Protein AF-A0A1H4E3E4-F1 (afdb_monomer)

Secondary structure (DSSP, 8-state):
-PPEEESSPPPSEEEETTEEEEEEEEEEEEEEEE-TTSS-EEEEEEEEEEEEEEESSP-HHHHHHHHHHHHS-HHHHHHHHHHHHH-TT-HHHHHHHHHHHHHHHHHHHHHHHHHHHHHH-

Foldseek 3Di:
DFWDKALDFDDQWDDDPQKIKGWDPKDWDWDWDADPPGDDTDIGIIITTDIFIDGDDDDLVVQLVRQLCVVAPPVRVVVLVVLCVVPVVPPVSVVSVVVSVVSSVVSNVSSVVVVVVVVVD

Radius of gyration: 18.08 Å; Cα contacts (8 Å, |Δi|>4): 162; chains: 1; bounding box: 40×48×44 Å

Structure (mmCIF, N/CA/C/O backbone):
data_AF-A0A1H4E3E4-F1
#
_entry.id   AF-A0A1H4E3E4-F1
#
loop_
_atom_site.group_PDB
_atom_site.id
_atom_site.type_symbol
_atom_site.label_atom_id
_atom_site.label_alt_id
_atom_site.label_comp_id
_atom_site.label_asym_id
_atom_site.label_entity_id
_atom_site.label_seq_id
_atom_site.pdbx_PDB_ins_code
_atom_site.Cartn_x
_atom_site.Cartn_y
_atom_site.Cartn_z
_atom_site.occupancy
_atom_site.B_iso_or_equiv
_atom_site.auth_seq_id
_atom_site.auth_comp_id
_atom_site.auth_asym_id
_atom_site.auth_atom_id
_atom_site.pdbx_PDB_model_num
ATOM 1 N N . MET A 1 1 ? -1.271 1.959 -7.337 1.00 84.94 1 MET A N 1
ATOM 2 C CA . MET A 1 1 ? -2.401 2.006 -6.372 1.00 84.94 1 MET A CA 1
ATOM 3 C C . MET A 1 1 ? -2.612 3.446 -5.901 1.00 84.94 1 MET A C 1
ATOM 5 O O . MET A 1 1 ? -1.626 4.162 -5.816 1.00 84.94 1 MET A O 1
ATOM 9 N N . ARG A 1 2 ? -3.843 3.896 -5.607 1.00 89.38 2 ARG A N 1
ATOM 10 C CA . ARG A 1 2 ? -4.118 5.244 -5.053 1.00 89.38 2 ARG A CA 1
ATOM 11 C C . ARG A 1 2 ? -4.386 5.156 -3.544 1.00 89.38 2 ARG A C 1
ATOM 13 O O . ARG A 1 2 ? -5.050 4.212 -3.114 1.00 89.38 2 ARG A O 1
ATOM 20 N N . LYS A 1 3 ? -3.899 6.124 -2.759 1.00 93.62 3 LYS A N 1
ATOM 21 C CA . LYS A 1 3 ? -4.230 6.242 -1.330 1.00 93.62 3 LYS A CA 1
ATOM 22 C C . LYS A 1 3 ? -5.688 6.687 -1.137 1.00 93.62 3 LYS A C 1
ATOM 24 O O . LYS A 1 3 ? -6.220 7.467 -1.927 1.00 93.62 3 LYS A O 1
ATOM 29 N N . SER A 1 4 ? -6.339 6.147 -0.113 1.00 95.00 4 SER A N 1
ATOM 30 C CA . SER A 1 4 ? -7.656 6.585 0.363 1.00 95.00 4 SER A CA 1
ATOM 31 C C . SER A 1 4 ? -7.493 7.687 1.403 1.00 95.00 4 SER A C 1
ATOM 33 O O . SER A 1 4 ? -6.503 7.686 2.128 1.00 95.00 4 SER A O 1
ATOM 35 N N . GLU A 1 5 ? -8.469 8.587 1.477 1.00 94.75 5 GLU A N 1
ATOM 36 C CA . GLU A 1 5 ? -8.481 9.736 2.386 1.00 94.75 5 GLU A CA 1
ATOM 37 C C . GLU A 1 5 ? -9.329 9.439 3.631 1.00 94.75 5 GLU A C 1
ATOM 39 O O . GLU A 1 5 ? -10.370 8.782 3.540 1.00 94.75 5 GLU A O 1
ATOM 44 N N . PHE A 1 6 ? -8.895 9.937 4.786 1.00 94.00 6 PHE A N 1
ATOM 45 C CA . PHE A 1 6 ? -9.541 9.743 6.079 1.00 94.00 6 PHE A CA 1
ATOM 46 C C . PHE A 1 6 ? -9.505 11.035 6.905 1.00 94.00 6 PHE A C 1
ATOM 48 O O . PHE A 1 6 ? -8.487 11.724 6.952 1.00 94.00 6 PHE A O 1
ATOM 55 N N . ASP A 1 7 ? -10.594 11.338 7.614 1.00 92.25 7 ASP A N 1
ATOM 56 C CA . ASP A 1 7 ? -10.657 12.495 8.524 1.00 92.25 7 ASP A CA 1
ATOM 57 C C . ASP A 1 7 ? -9.880 12.267 9.833 1.00 92.25 7 ASP A C 1
ATOM 59 O O . ASP A 1 7 ? -9.441 13.210 10.487 1.00 92.25 7 ASP A O 1
ATOM 63 N N . LEU A 1 8 ? -9.710 11.003 10.223 1.00 92.50 8 LEU A N 1
ATOM 64 C CA . LEU A 1 8 ? -8.961 10.575 11.402 1.00 92.50 8 LEU A CA 1
ATOM 65 C C . LEU A 1 8 ? -7.876 9.592 10.982 1.00 92.50 8 LEU A C 1
ATOM 67 O O . LEU A 1 8 ? -8.043 8.871 9.998 1.00 92.50 8 LEU A O 1
ATOM 71 N N . GLN A 1 9 ? -6.795 9.528 11.760 1.00 94.69 9 GLN A N 1
ATOM 72 C CA . GLN A 1 9 ? -5.711 8.588 11.504 1.00 94.69 9 GLN A CA 1
ATOM 73 C C . GLN A 1 9 ? -6.256 7.147 11.487 1.00 94.69 9 GLN A C 1
ATOM 75 O O . GLN A 1 9 ? -6.783 6.687 12.507 1.00 94.69 9 GLN A O 1
ATOM 80 N N . PRO A 1 10 ? -6.153 6.420 10.358 1.00 95.06 10 PRO A N 1
ATOM 81 C CA . PRO A 1 10 ? -6.628 5.048 10.288 1.00 95.06 10 PRO A CA 1
ATOM 82 C C . PRO A 1 10 ? -5.704 4.115 11.084 1.00 95.06 10 PRO A C 1
ATOM 84 O O . PRO A 1 10 ? -4.480 4.226 11.020 1.00 95.06 10 PRO A O 1
ATOM 87 N N . SER A 1 11 ? -6.288 3.159 11.810 1.00 94.88 11 SER A N 1
ATOM 88 C CA . SER A 1 11 ? -5.543 2.064 12.443 1.00 94.88 11 SER A CA 1
ATOM 89 C C . SER A 1 11 ? -4.966 1.111 11.391 1.00 94.88 11 SER A C 1
ATOM 91 O O . SER A 1 11 ? -5.548 0.954 10.318 1.00 94.88 11 SER A O 1
ATOM 93 N N . LEU A 1 12 ? -3.863 0.417 11.708 1.00 94.25 12 LEU A N 1
ATOM 94 C CA . LEU A 1 12 ? -3.269 -0.599 10.822 1.00 94.25 12 LEU A CA 1
ATOM 95 C C . LEU A 1 12 ? -4.300 -1.658 10.398 1.00 94.25 12 LEU A C 1
ATOM 97 O O . LEU A 1 12 ? -4.350 -2.051 9.236 1.00 94.25 12 LEU A O 1
ATOM 101 N N . ILE A 1 13 ? -5.145 -2.081 11.342 1.00 93.69 13 ILE A N 1
ATOM 102 C CA . ILE A 1 13 ? -6.192 -3.085 11.154 1.00 93.69 13 ILE A CA 1
ATOM 103 C C . ILE A 1 13 ? -7.536 -2.479 11.559 1.00 93.69 13 ILE A C 1
ATOM 105 O O . ILE A 1 13 ? -7.652 -1.853 12.615 1.00 93.69 13 ILE A O 1
ATOM 109 N N . ALA A 1 14 ? -8.556 -2.663 10.725 1.00 92.56 14 ALA A N 1
ATOM 110 C CA . ALA A 1 14 ? -9.941 -2.346 11.050 1.00 92.56 14 ALA A CA 1
ATOM 111 C C . ALA A 1 14 ? -10.866 -3.485 10.603 1.00 92.56 14 ALA A C 1
ATOM 113 O O . ALA A 1 14 ? -10.780 -3.957 9.470 1.00 92.56 14 ALA A O 1
ATOM 114 N N . HIS A 1 15 ? -11.773 -3.908 11.481 1.00 89.94 15 HIS A N 1
ATOM 115 C CA . HIS A 1 15 ? -12.763 -4.938 11.172 1.00 89.94 15 HIS A CA 1
ATOM 116 C C . HIS A 1 15 ? -14.001 -4.312 10.518 1.00 89.94 15 HIS A C 1
ATOM 118 O O . HIS A 1 15 ? -14.655 -3.447 11.099 1.00 89.94 15 HIS A O 1
ATOM 124 N N . GLU A 1 16 ? -14.333 -4.763 9.311 1.00 88.81 16 GLU A N 1
ATOM 125 C CA . GLU A 1 16 ? -15.487 -4.336 8.516 1.00 88.81 16 GLU A CA 1
ATOM 126 C C . GLU A 1 16 ? -16.417 -5.540 8.293 1.00 88.81 16 GLU A C 1
ATOM 128 O O . GLU A 1 16 ? -16.459 -6.149 7.223 1.00 88.81 16 GLU A O 1
ATOM 133 N N . GLY A 1 17 ? -17.150 -5.934 9.340 1.00 86.25 17 GLY A N 1
ATOM 134 C CA . GLY A 1 17 ? -18.019 -7.113 9.293 1.00 86.25 17 GLY A CA 1
ATOM 135 C C . GLY A 1 17 ? -17.215 -8.404 9.111 1.00 86.25 17 GLY A C 1
ATOM 136 O O . GLY A 1 17 ? -16.497 -8.813 10.019 1.00 86.25 17 GLY A O 1
ATOM 137 N N . THR A 1 18 ? -17.344 -9.056 7.951 1.00 86.00 18 THR A N 1
ATOM 138 C CA . THR A 1 18 ? -16.598 -10.286 7.609 1.00 86.00 18 THR A CA 1
ATOM 139 C C . THR A 1 18 ? -15.211 -10.019 7.026 1.00 86.00 18 THR A C 1
ATOM 141 O O . THR A 1 18 ? -14.414 -10.950 6.884 1.00 86.00 18 THR A O 1
ATOM 144 N N . GLN A 1 19 ? -14.925 -8.765 6.675 1.00 91.19 19 GLN A N 1
ATOM 145 C CA . GLN A 1 19 ? -13.668 -8.350 6.073 1.00 91.19 19 GLN A CA 1
ATOM 146 C C . GLN A 1 19 ? -12.774 -7.658 7.087 1.00 91.19 19 GLN A C 1
ATOM 148 O O . GLN A 1 19 ? -13.230 -6.980 8.007 1.00 91.19 19 GLN A O 1
ATOM 153 N N . VAL A 1 20 ? -11.473 -7.802 6.881 1.00 92.38 20 VAL A N 1
ATOM 154 C CA . VAL A 1 20 ? -10.464 -7.008 7.564 1.00 92.38 20 VAL A CA 1
ATOM 155 C C . VAL A 1 20 ? -9.863 -6.034 6.566 1.00 92.38 20 VAL A C 1
ATOM 157 O O . VAL A 1 20 ? -9.381 -6.425 5.498 1.00 92.38 20 VAL A O 1
ATOM 160 N N . ARG A 1 21 ? -9.908 -4.752 6.920 1.00 94.88 21 ARG A N 1
ATOM 161 C CA . ARG A 1 21 ? -9.260 -3.665 6.200 1.00 94.88 21 ARG A CA 1
ATOM 162 C C . ARG A 1 21 ? -7.879 -3.427 6.797 1.00 94.88 21 ARG A C 1
ATOM 164 O O . ARG A 1 21 ? -7.760 -3.186 7.996 1.00 94.88 21 ARG A O 1
ATOM 171 N N . ILE A 1 22 ? -6.863 -3.459 5.944 1.00 95.81 22 ILE A N 1
ATOM 172 C CA . ILE A 1 22 ? -5.477 -3.155 6.297 1.00 95.81 22 ILE A CA 1
ATOM 173 C C . ILE A 1 22 ? -5.135 -1.791 5.709 1.00 95.81 22 ILE A C 1
ATOM 175 O O . ILE A 1 22 ? -5.251 -1.605 4.493 1.00 95.81 22 ILE A O 1
ATOM 179 N N . ASN A 1 23 ? -4.718 -0.860 6.567 1.00 96.56 23 ASN A N 1
ATOM 180 C CA . ASN A 1 23 ? -4.265 0.473 6.176 1.00 96.56 23 ASN A CA 1
ATOM 181 C C . ASN A 1 23 ? -2.754 0.575 6.393 1.00 96.56 23 ASN A C 1
ATOM 183 O O . ASN A 1 23 ? -2.274 0.297 7.487 1.00 96.56 23 ASN A O 1
ATOM 187 N N . PHE A 1 24 ? -2.003 0.982 5.375 1.00 96.38 24 PHE A N 1
ATOM 188 C CA . PHE A 1 24 ? -0.544 1.095 5.454 1.00 96.38 24 PHE A CA 1
ATOM 189 C C . PHE A 1 24 ? -0.038 2.321 4.694 1.00 96.38 24 PHE A C 1
ATOM 191 O O . PHE A 1 24 ? -0.767 2.895 3.883 1.00 96.38 24 PHE A O 1
ATOM 198 N N . ASP A 1 25 ? 1.216 2.709 4.951 1.00 95.19 25 ASP A N 1
ATOM 199 C CA . ASP A 1 25 ? 1.828 3.918 4.369 1.00 95.19 25 ASP A CA 1
ATOM 200 C C . ASP A 1 25 ? 1.006 5.183 4.698 1.00 95.19 25 ASP A C 1
ATOM 202 O O . ASP A 1 25 ? 0.695 5.995 3.823 1.00 95.19 25 ASP A O 1
ATOM 206 N N . VAL A 1 26 ? 0.581 5.274 5.965 1.00 95.69 26 VAL A N 1
ATOM 207 C CA . VAL A 1 26 ? -0.310 6.314 6.492 1.00 95.69 26 VAL A CA 1
ATOM 208 C C . VAL A 1 26 ? 0.449 7.635 6.625 1.00 95.69 26 VAL A C 1
ATOM 210 O O . VAL A 1 26 ? 1.455 7.702 7.328 1.00 95.69 26 VAL A O 1
ATOM 213 N N . GLU A 1 27 ? -0.058 8.690 5.996 1.00 95.56 27 GLU A N 1
ATOM 214 C CA . GLU A 1 27 ? 0.552 10.023 5.970 1.00 95.56 27 GLU A CA 1
ATOM 215 C C . GLU A 1 27 ? -0.486 11.103 6.300 1.00 95.56 27 GLU A C 1
ATOM 217 O O . GLU A 1 27 ? -1.636 11.009 5.879 1.00 95.56 27 GLU A O 1
ATOM 222 N N . GLU A 1 28 ? -0.092 12.138 7.049 1.00 95.38 28 GLU A N 1
ATOM 223 C CA . GLU A 1 28 ? -0.904 13.348 7.246 1.00 95.38 28 GLU A CA 1
ATOM 224 C C . GLU A 1 28 ? -0.635 14.316 6.088 1.00 95.38 28 GLU A C 1
ATOM 226 O O . GLU A 1 28 ? 0.517 14.664 5.820 1.00 95.38 28 GLU A O 1
ATOM 231 N N . VAL A 1 29 ? -1.690 14.781 5.420 1.00 94.56 29 VAL A N 1
ATOM 232 C CA . VAL A 1 29 ? -1.599 15.753 4.325 1.00 94.56 29 VAL A CA 1
ATOM 233 C C . VAL A 1 29 ? -2.564 16.916 4.550 1.00 94.56 29 VAL A C 1
ATOM 235 O O . VAL A 1 29 ? -3.668 16.754 5.070 1.00 94.56 29 VAL A O 1
ATOM 238 N N .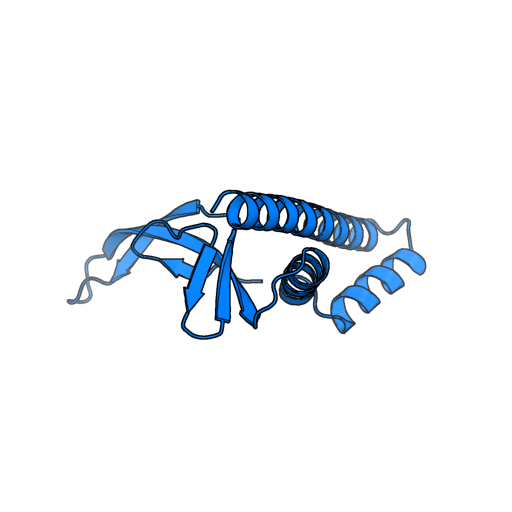 GLU A 1 30 ? -2.156 18.119 4.151 1.00 93.38 30 GLU A N 1
ATOM 239 C CA . GLU A 1 30 ? -3.024 19.298 4.141 1.00 93.38 30 GLU A CA 1
ATOM 240 C C . GLU A 1 30 ? -3.641 19.452 2.748 1.00 93.38 30 GLU A C 1
ATOM 242 O O . GLU A 1 30 ? -2.919 19.554 1.755 1.00 93.38 30 GLU A O 1
ATOM 247 N N . LYS A 1 31 ? -4.975 19.467 2.665 1.00 88.38 31 LYS A N 1
ATOM 248 C CA . LYS A 1 31 ? -5.707 19.687 1.413 1.00 88.38 31 LYS A CA 1
ATOM 249 C C . LYS A 1 31 ? -6.597 20.910 1.480 1.00 88.38 31 LYS A C 1
ATOM 251 O O . LYS A 1 31 ? -7.192 21.222 2.511 1.00 88.38 31 LYS A O 1
ATOM 256 N N . GLU A 1 32 ? -6.705 21.572 0.338 1.00 89.06 32 GLU A N 1
ATOM 257 C CA . GLU A 1 32 ? -7.614 22.686 0.123 1.00 89.06 32 GLU A CA 1
ATOM 258 C C . GLU A 1 32 ? -8.930 22.175 -0.455 1.00 89.06 32 GLU A C 1
ATOM 260 O O . GLU A 1 32 ? -8.958 21.512 -1.491 1.00 89.06 32 GLU A O 1
ATOM 265 N N . TYR A 1 33 ? -10.026 22.499 0.222 1.00 80.62 33 TYR A N 1
ATOM 266 C CA . TYR A 1 33 ? -11.377 22.196 -0.228 1.00 80.62 33 TYR A CA 1
ATOM 267 C C . TYR A 1 33 ? -12.109 23.492 -0.562 1.00 80.62 33 TYR A C 1
ATOM 269 O O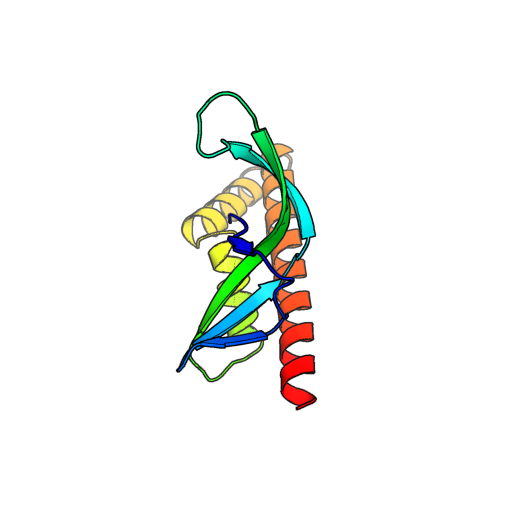 . TYR A 1 33 ? -11.915 24.492 0.135 1.00 80.62 33 TYR A O 1
ATOM 277 N N . PRO A 1 34 ? -12.987 23.498 -1.577 1.00 78.44 34 PRO A N 1
ATOM 278 C CA . PRO A 1 34 ? -13.847 24.643 -1.822 1.00 78.44 34 PRO A CA 1
ATOM 279 C C . PRO A 1 34 ? -14.787 24.838 -0.626 1.00 78.44 34 PRO A C 1
ATOM 281 O O . PRO A 1 34 ? -15.484 23.908 -0.208 1.00 78.44 34 PRO A O 1
ATOM 284 N N . SER A 1 35 ? -14.809 26.045 -0.065 1.00 76.69 35 SER A N 1
ATOM 285 C CA . SER A 1 35 ? -15.815 26.436 0.921 1.00 76.69 35 SER A CA 1
ATOM 286 C C . SER A 1 35 ? -17.205 26.388 0.277 1.00 76.69 35 SER A C 1
ATOM 288 O O . SER A 1 35 ? -17.362 26.695 -0.911 1.00 76.69 35 SER A O 1
ATOM 290 N N . MET A 1 36 ? -18.233 26.007 1.047 1.00 63.19 36 MET A N 1
ATOM 291 C CA . MET A 1 36 ? -19.627 26.098 0.598 1.00 63.19 36 MET A CA 1
ATOM 292 C C . MET A 1 36 ? -19.979 27.578 0.375 1.00 63.19 36 MET A C 1
ATOM 294 O O . MET A 1 36 ? -20.377 28.269 1.306 1.00 63.19 36 MET A O 1
ATOM 298 N N . GLY A 1 37 ? -19.786 28.075 -0.846 1.00 66.56 37 GLY A N 1
ATOM 299 C CA . GLY A 1 37 ? -19.935 29.500 -1.167 1.00 66.56 37 GLY A CA 1
ATOM 300 C C . GLY A 1 37 ? -19.070 29.994 -2.328 1.00 66.56 37 GLY A C 1
ATOM 301 O O . GLY A 1 37 ? -19.356 31.052 -2.869 1.00 66.56 37 GLY A O 1
ATOM 302 N N . GLY A 1 38 ? -18.080 29.211 -2.771 1.00 60.62 38 GLY A N 1
ATOM 303 C CA . GLY A 1 38 ? -17.502 29.336 -4.116 1.00 60.62 38 GLY A CA 1
ATOM 304 C C . GLY A 1 38 ? -16.335 30.308 -4.314 1.00 60.62 38 GLY A C 1
ATOM 305 O O . GLY A 1 38 ? -15.803 30.330 -5.419 1.00 60.62 38 GLY A O 1
ATOM 306 N N . GLU A 1 39 ? -15.888 31.046 -3.293 1.00 67.56 39 GLU A N 1
ATOM 307 C CA . GLU A 1 39 ? -14.753 31.982 -3.451 1.00 67.56 39 GLU A CA 1
ATOM 308 C C . GLU A 1 39 ? -13.564 31.729 -2.507 1.00 67.56 39 GLU A C 1
ATOM 310 O O . GLU A 1 39 ? -12.445 32.117 -2.827 1.00 67.56 39 GLU A O 1
ATOM 315 N N . GLU A 1 40 ? -13.750 31.011 -1.395 1.00 73.19 40 GLU A N 1
ATOM 316 C CA . GLU A 1 40 ? -12.678 30.730 -0.428 1.00 73.19 40 GLU A CA 1
ATOM 317 C C . GLU A 1 40 ? -12.340 29.234 -0.376 1.00 73.19 40 GLU A C 1
ATOM 319 O O . GLU A 1 40 ? -13.237 28.385 -0.413 1.00 73.19 40 GLU A O 1
ATOM 324 N N . THR A 1 41 ? -11.053 28.890 -0.262 1.00 80.88 41 THR A N 1
ATOM 325 C CA . THR A 1 41 ? -10.617 27.522 0.045 1.00 80.88 41 THR A CA 1
ATOM 326 C C . THR A 1 41 ? -10.390 27.363 1.543 1.00 80.88 41 THR A C 1
ATOM 328 O O . THR A 1 41 ? -9.806 28.218 2.207 1.00 80.88 41 THR A O 1
ATOM 331 N N . ILE A 1 42 ? -10.860 26.248 2.099 1.00 82.88 42 ILE A N 1
ATOM 332 C CA . ILE A 1 42 ? -10.557 25.851 3.473 1.00 82.88 42 ILE A CA 1
ATOM 333 C C . ILE A 1 42 ? -9.473 24.781 3.456 1.00 82.88 42 ILE A C 1
ATOM 335 O O . ILE A 1 42 ? -9.600 23.753 2.789 1.00 82.88 42 ILE A O 1
ATOM 339 N N . LYS A 1 43 ? -8.405 25.017 4.217 1.00 87.50 43 LYS A N 1
ATOM 340 C CA . LYS A 1 43 ? -7.350 24.031 4.449 1.00 87.50 43 LYS A CA 1
ATOM 341 C C . LYS A 1 43 ? -7.790 23.068 5.537 1.00 87.50 43 LYS A C 1
ATOM 343 O O . LYS A 1 43 ? -8.190 23.494 6.622 1.00 87.50 43 LYS A O 1
ATOM 348 N N . ARG A 1 44 ? -7.735 21.772 5.250 1.00 88.00 44 ARG A N 1
ATOM 349 C CA . ARG A 1 44 ? -8.023 20.709 6.214 1.00 88.00 44 ARG A CA 1
ATOM 350 C C . ARG A 1 44 ? -6.891 19.699 6.215 1.00 88.00 44 ARG A C 1
ATOM 352 O O . ARG A 1 44 ? -6.439 19.266 5.157 1.00 88.00 44 ARG A O 1
ATOM 359 N N . LYS A 1 45 ? -6.473 19.315 7.418 1.00 92.38 45 LYS A N 1
ATOM 360 C CA . LYS A 1 45 ? -5.600 18.164 7.625 1.00 92.38 45 LYS A CA 1
ATOM 361 C C . LYS A 1 45 ? -6.428 16.896 7.481 1.00 92.38 45 LYS A C 1
ATOM 363 O O . LYS A 1 45 ? -7.444 16.759 8.158 1.00 92.38 45 LYS A O 1
ATOM 368 N N . ILE A 1 46 ? -5.994 16.013 6.598 1.00 94.25 46 ILE A N 1
ATOM 369 C CA . ILE A 1 46 ? -6.559 14.682 6.401 1.00 94.25 46 ILE A CA 1
ATOM 370 C C . ILE A 1 46 ? -5.430 13.652 6.450 1.00 94.25 46 ILE A C 1
ATOM 372 O O . ILE A 1 46 ? -4.249 13.996 6.397 1.00 94.25 46 ILE A O 1
ATOM 376 N N . TRP A 1 47 ? -5.797 12.384 6.516 1.00 96.00 47 TRP A N 1
ATOM 377 C CA . TRP A 1 47 ? -4.872 11.264 6.461 1.00 96.00 47 TRP A CA 1
ATOM 378 C C . TRP A 1 47 ? -5.038 10.512 5.148 1.00 96.00 47 TRP A C 1
ATOM 380 O O . TRP A 1 47 ? -6.158 10.243 4.724 1.00 96.00 47 TRP A O 1
ATOM 390 N N . GLU A 1 48 ? -3.933 10.139 4.517 1.00 96.56 48 GLU A N 1
ATOM 391 C CA . GLU A 1 48 ? -3.913 9.296 3.327 1.00 96.56 48 GLU A CA 1
ATOM 392 C C . GLU A 1 48 ? -3.247 7.957 3.633 1.00 96.56 48 GLU A C 1
ATOM 394 O O . GLU A 1 48 ? -2.189 7.913 4.253 1.00 96.56 48 GLU A O 1
ATOM 399 N N . ALA A 1 49 ? -3.846 6.850 3.192 1.00 96.88 49 ALA A N 1
ATOM 400 C CA . ALA A 1 49 ? -3.270 5.515 3.366 1.00 96.88 49 ALA A CA 1
ATOM 401 C C . ALA A 1 49 ? -3.608 4.588 2.197 1.00 96.88 49 ALA A C 1
ATOM 403 O O . ALA A 1 49 ? -4.672 4.704 1.581 1.00 96.88 49 ALA A O 1
ATOM 404 N N . TYR A 1 50 ? -2.743 3.619 1.907 1.00 96.75 50 TYR A N 1
ATOM 405 C CA . TYR A 1 50 ? -3.123 2.49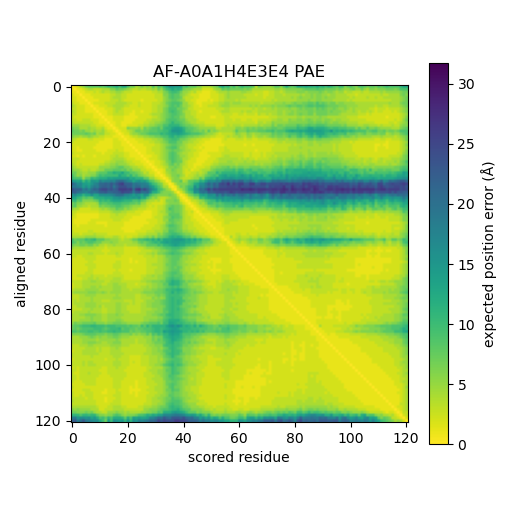8 1.051 1.00 96.75 50 TYR A CA 1
ATOM 406 C C . TYR A 1 50 ? -4.034 1.538 1.807 1.00 96.75 50 TYR A C 1
ATOM 408 O O . TYR A 1 50 ? -3.835 1.287 2.993 1.00 96.75 50 TYR A O 1
ATOM 416 N N . VAL A 1 51 ? -5.028 0.993 1.101 1.00 96.12 51 VAL A N 1
ATOM 417 C CA . VAL A 1 51 ? -6.089 0.177 1.694 1.00 96.12 51 VAL A CA 1
ATOM 418 C C . VAL A 1 51 ? -6.267 -1.121 0.924 1.00 96.12 51 VAL A C 1
ATOM 420 O O . VAL A 1 51 ? -6.620 -1.096 -0.255 1.00 96.12 51 VAL A O 1
ATOM 423 N N . VAL A 1 52 ? -6.117 -2.254 1.605 1.00 95.81 52 VAL A N 1
ATOM 424 C CA . VAL A 1 52 ? -6.526 -3.566 1.081 1.00 95.81 52 VAL A CA 1
ATOM 425 C C . VAL A 1 52 ? -7.567 -4.198 1.998 1.00 95.81 52 VAL A C 1
ATOM 427 O O . VAL A 1 52 ? -7.539 -4.004 3.212 1.00 95.81 52 VAL A O 1
ATOM 430 N N . ARG A 1 53 ? -8.514 -4.933 1.410 1.00 94.75 53 ARG A N 1
ATOM 431 C CA . ARG A 1 53 ? -9.580 -5.638 2.133 1.00 94.75 53 ARG A CA 1
ATOM 432 C C . ARG A 1 53 ? -9.480 -7.125 1.861 1.00 94.75 53 ARG A C 1
ATOM 434 O O . ARG A 1 53 ? -9.318 -7.531 0.713 1.00 94.75 53 ARG A O 1
ATOM 441 N N . LEU A 1 54 ? -9.562 -7.915 2.921 1.00 94.06 54 LEU A N 1
ATOM 442 C CA . LEU A 1 54 ? -9.383 -9.360 2.882 1.00 94.06 54 LEU A CA 1
ATOM 443 C C . LEU A 1 54 ? -10.449 -10.042 3.732 1.00 94.06 54 LEU A C 1
ATOM 445 O O . LEU A 1 54 ? -10.700 -9.627 4.862 1.00 94.06 54 LEU A O 1
ATOM 449 N N . ASP A 1 55 ? -11.025 -11.126 3.221 1.00 89.81 55 ASP A N 1
ATOM 450 C CA . ASP A 1 55 ? -11.862 -12.015 4.027 1.00 89.81 55 ASP A CA 1
ATOM 451 C C . ASP A 1 55 ? -10.997 -12.890 4.940 1.00 89.81 55 ASP A C 1
ATOM 453 O O . ASP A 1 55 ? -9.948 -13.409 4.529 1.00 89.81 55 ASP A O 1
ATOM 457 N N . ALA A 1 56 ? -11.469 -13.117 6.166 1.00 79.38 56 ALA A N 1
ATOM 458 C CA . ALA A 1 56 ? -10.844 -14.062 7.084 1.00 79.38 56 ALA A CA 1
ATOM 459 C C . ALA A 1 56 ? -10.819 -15.498 6.496 1.00 79.38 56 ALA A C 1
ATOM 461 O O . ALA A 1 56 ? -11.699 -15.865 5.716 1.00 79.38 56 ALA A O 1
ATOM 462 N N . PRO A 1 57 ? -9.824 -16.338 6.843 1.00 85.62 57 PRO A N 1
ATOM 463 C CA . PRO A 1 57 ? -8.710 -16.066 7.750 1.00 85.62 57 PRO A CA 1
ATOM 464 C C . PRO A 1 57 ? -7.598 -15.238 7.094 1.00 85.62 57 PRO A C 1
ATOM 466 O O . PRO A 1 57 ? -7.207 -15.478 5.944 1.00 85.62 57 PRO A O 1
ATOM 469 N N . LEU A 1 58 ? -7.048 -14.297 7.864 1.00 89.06 58 LEU A N 1
ATOM 470 C CA . LEU A 1 58 ? -5.834 -13.586 7.488 1.00 89.06 58 LEU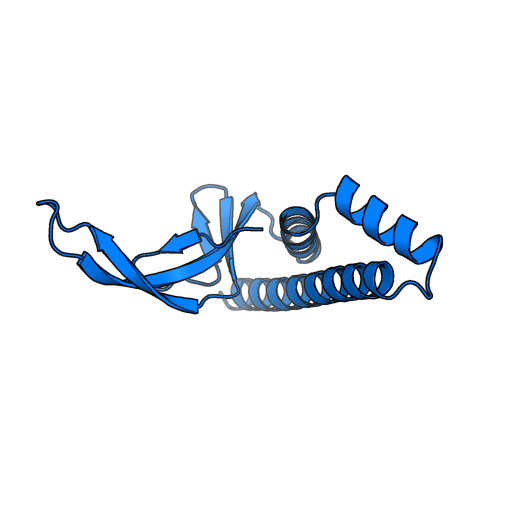 A CA 1
ATOM 471 C C . LEU A 1 58 ? -4.637 -14.524 7.599 1.00 89.06 58 LEU A C 1
ATOM 473 O O . LEU A 1 58 ? -4.417 -15.175 8.615 1.00 89.06 58 LEU A O 1
ATOM 477 N N . THR A 1 59 ? -3.847 -14.578 6.535 1.00 93.62 59 THR A N 1
ATOM 478 C CA . THR A 1 59 ? -2.534 -15.216 6.562 1.00 93.62 59 THR A CA 1
ATOM 479 C C . THR A 1 59 ? -1.536 -14.260 5.948 1.00 93.62 59 THR A C 1
ATOM 481 O O . THR A 1 59 ? -1.875 -13.514 5.025 1.00 93.62 59 THR A O 1
ATOM 484 N N . ARG A 1 60 ? -0.285 -14.336 6.404 1.00 94.94 60 ARG A N 1
ATOM 485 C CA . ARG A 1 60 ? 0.821 -13.550 5.852 1.00 94.94 60 ARG A CA 1
ATOM 486 C C . ARG A 1 60 ? 0.843 -13.588 4.323 1.00 94.94 60 ARG A C 1
ATOM 488 O O . ARG A 1 60 ? 0.939 -12.551 3.682 1.00 94.94 60 ARG A O 1
ATOM 495 N N . SER A 1 61 ? 0.703 -14.781 3.738 1.00 95.56 61 SER A N 1
ATOM 496 C CA . SER A 1 61 ? 0.729 -14.955 2.282 1.00 95.56 61 SER A CA 1
ATOM 497 C C . SER A 1 61 ? -0.415 -14.229 1.579 1.00 95.56 61 SER A C 1
ATOM 499 O O . SER A 1 61 ? -0.173 -13.595 0.560 1.00 95.56 61 SER A O 1
ATOM 501 N N . ARG A 1 62 ? -1.641 -14.291 2.117 1.00 95.00 62 ARG A N 1
ATOM 502 C CA . ARG A 1 62 ? -2.805 -13.596 1.539 1.00 95.00 62 ARG A CA 1
ATOM 503 C C . ARG A 1 62 ? -2.672 -12.078 1.630 1.00 95.00 62 ARG A C 1
ATOM 505 O O . ARG A 1 62 ? -3.089 -11.384 0.712 1.00 95.00 62 ARG A O 1
ATOM 512 N N . ILE A 1 63 ? -2.074 -11.568 2.708 1.00 95.44 63 ILE A N 1
ATOM 513 C CA . ILE A 1 63 ? -1.824 -10.131 2.873 1.00 95.44 63 ILE A CA 1
ATOM 514 C C . ILE A 1 63 ? -0.792 -9.650 1.852 1.00 95.44 63 ILE A C 1
ATOM 516 O O . ILE A 1 63 ? -1.048 -8.683 1.138 1.00 95.44 63 ILE A O 1
ATOM 520 N N . VAL A 1 64 ? 0.339 -10.355 1.737 1.00 97.00 64 VAL A N 1
ATOM 521 C CA . VAL A 1 64 ? 1.373 -10.030 0.743 1.00 97.00 64 VAL A CA 1
ATOM 522 C C . VAL A 1 64 ? 0.788 -10.048 -0.665 1.00 97.00 64 VAL A C 1
ATOM 524 O O . VAL A 1 64 ? 0.982 -9.091 -1.407 1.00 97.00 64 VAL A O 1
ATOM 527 N N . ASP A 1 65 ? 0.062 -11.107 -1.017 1.00 95.69 65 ASP A N 1
ATOM 528 C CA . ASP A 1 65 ? -0.532 -11.273 -2.344 1.00 95.69 65 ASP A CA 1
ATOM 529 C C . ASP A 1 65 ? -1.520 -10.148 -2.684 1.00 95.69 65 ASP A C 1
ATOM 531 O O . ASP A 1 65 ? -1.441 -9.552 -3.759 1.00 95.69 65 ASP A O 1
ATOM 535 N N . ALA A 1 66 ? -2.383 -9.771 -1.736 1.00 95.06 66 ALA A N 1
ATOM 536 C CA . ALA A 1 66 ? -3.330 -8.679 -1.931 1.00 95.06 66 ALA A CA 1
ATOM 537 C C . ALA A 1 66 ? -2.647 -7.316 -2.091 1.00 95.06 66 ALA A C 1
ATOM 539 O O . ALA A 1 66 ? -3.040 -6.542 -2.962 1.00 95.06 66 ALA A O 1
ATOM 540 N N . ILE A 1 67 ? -1.615 -7.013 -1.296 1.00 96.25 67 ILE A N 1
ATOM 541 C CA . ILE A 1 67 ? -0.883 -5.741 -1.410 1.00 96.25 67 ILE A CA 1
ATOM 542 C C . ILE A 1 67 ? -0.095 -5.684 -2.723 1.00 96.25 67 ILE A C 1
ATOM 544 O O . ILE A 1 67 ? -0.116 -4.660 -3.410 1.00 96.25 67 ILE A O 1
ATOM 548 N N . VAL A 1 68 ? 0.585 -6.772 -3.094 1.00 95.94 68 VAL A N 1
ATOM 549 C CA . VAL A 1 68 ? 1.336 -6.847 -4.354 1.00 95.94 68 VAL A CA 1
ATOM 550 C C . VAL A 1 68 ? 0.390 -6.652 -5.531 1.00 95.94 68 VAL A C 1
ATOM 552 O O . VAL A 1 68 ? 0.605 -5.727 -6.309 1.00 95.94 68 VAL A O 1
ATOM 555 N N . THR A 1 69 ? -0.697 -7.423 -5.598 1.00 95.06 69 THR A N 1
ATOM 556 C CA . THR A 1 69 ? -1.653 -7.379 -6.716 1.00 95.06 69 THR A CA 1
ATOM 557 C C . THR A 1 69 ? -2.394 -6.040 -6.806 1.00 95.06 69 THR A C 1
ATOM 559 O O . THR A 1 69 ? -2.738 -5.593 -7.899 1.00 95.06 69 THR A O 1
ATOM 562 N N . ALA A 1 70 ? -2.614 -5.351 -5.680 1.00 93.81 70 ALA A N 1
ATOM 563 C CA . ALA A 1 70 ? -3.211 -4.013 -5.674 1.00 93.81 70 ALA A CA 1
ATOM 564 C C . ALA A 1 70 ? -2.277 -2.927 -6.245 1.00 93.81 70 ALA A C 1
ATOM 566 O O . ALA A 1 70 ? -2.748 -1.934 -6.809 1.00 93.81 70 ALA A O 1
ATOM 567 N N . GLY A 1 71 ? -0.960 -3.086 -6.078 1.00 92.31 71 GLY A N 1
ATOM 568 C CA . GLY A 1 71 ? 0.052 -2.192 -6.651 1.00 92.31 71 GLY A CA 1
ATOM 569 C C . GLY A 1 71 ? 0.382 -2.527 -8.100 1.00 92.31 71 GLY A C 1
ATOM 570 O O . GLY A 1 71 ? 0.403 -1.630 -8.939 1.00 92.31 71 GLY A O 1
ATOM 571 N N . TYR A 1 72 ? 0.579 -3.815 -8.368 1.00 93.75 72 TYR A N 1
ATOM 572 C CA . TYR A 1 72 ? 0.964 -4.386 -9.650 1.00 93.75 72 TYR A CA 1
ATOM 573 C C . TYR A 1 72 ? 0.031 -5.559 -9.967 1.00 93.75 72 TYR A C 1
ATOM 575 O O . TYR A 1 72 ? 0.246 -6.665 -9.471 1.00 93.75 72 TYR A O 1
ATOM 583 N N . PRO A 1 73 ? -1.019 -5.343 -10.773 1.00 94.44 73 PRO A N 1
ATOM 584 C CA . PRO A 1 73 ? -1.852 -6.425 -11.286 1.00 94.44 73 PRO A CA 1
ATOM 585 C C . PRO A 1 73 ? -1.031 -7.475 -12.055 1.00 94.44 73 PRO A C 1
ATOM 587 O O . PRO A 1 73 ? 0.074 -7.199 -12.522 1.00 94.44 73 PRO A O 1
ATOM 590 N N . ASN A 1 74 ? -1.556 -8.697 -12.186 1.00 92.88 74 ASN A N 1
ATOM 591 C CA . ASN A 1 74 ? -0.804 -9.837 -12.735 1.00 92.88 74 ASN A CA 1
ATOM 592 C C . ASN A 1 74 ? -0.241 -9.604 -14.146 1.00 92.88 74 ASN A C 1
ATOM 594 O O . ASN A 1 74 ? 0.877 -10.025 -14.432 1.00 92.88 74 ASN A O 1
ATOM 598 N N . ASP A 1 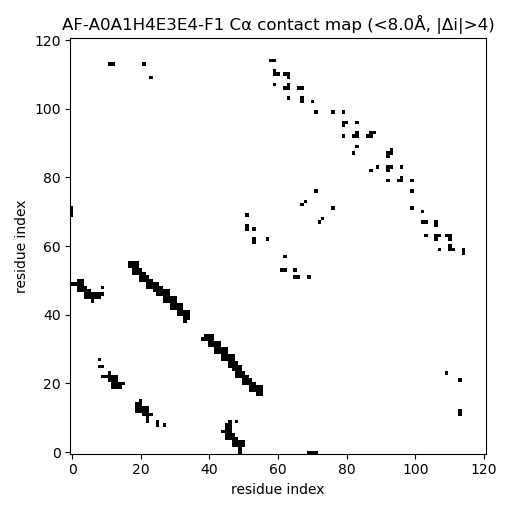75 ? -0.999 -8.943 -15.014 1.00 95.12 75 ASP A N 1
ATOM 599 C CA . ASP A 1 75 ? -0.581 -8.565 -16.365 1.00 95.12 75 ASP A CA 1
ATOM 600 C C . ASP A 1 75 ? 0.564 -7.544 -16.342 1.00 95.12 75 ASP A C 1
ATOM 602 O O . ASP A 1 75 ? 1.557 -7.722 -17.047 1.00 95.12 75 ASP A O 1
ATOM 606 N N . VAL A 1 76 ? 0.478 -6.536 -15.470 1.00 94.75 76 VAL A N 1
ATOM 607 C CA . VAL A 1 76 ? 1.542 -5.540 -1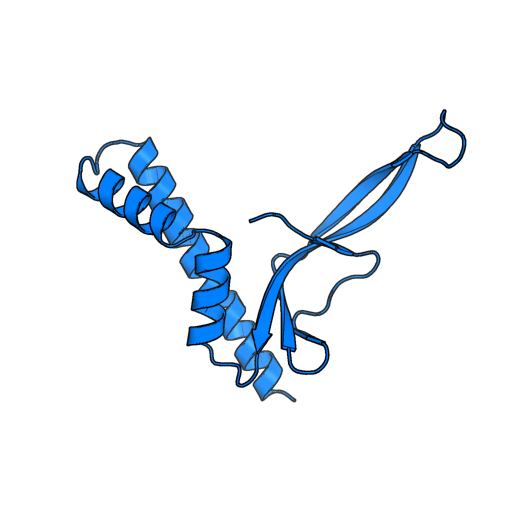5.273 1.00 94.75 76 VAL A CA 1
ATOM 608 C C . VAL A 1 76 ? 2.806 -6.200 -14.721 1.00 94.75 76 VAL A C 1
ATOM 610 O O . VAL A 1 76 ? 3.893 -5.963 -15.240 1.00 94.75 76 VAL A O 1
ATOM 613 N N . MET A 1 77 ? 2.686 -7.084 -13.725 1.00 95.06 77 MET A N 1
ATOM 614 C CA . MET A 1 77 ? 3.837 -7.824 -13.186 1.00 95.06 77 MET A CA 1
ATOM 615 C C . MET A 1 77 ? 4.533 -8.663 -14.257 1.00 95.06 77 MET A C 1
ATOM 617 O O . MET A 1 77 ? 5.761 -8.683 -14.322 1.00 95.06 77 MET A O 1
ATOM 621 N N . GLN A 1 78 ? 3.762 -9.363 -15.092 1.00 96.19 78 GLN A N 1
ATOM 622 C CA . GLN A 1 78 ? 4.318 -10.147 -16.193 1.00 96.19 78 GLN A CA 1
ATOM 623 C C . GLN A 1 78 ? 5.006 -9.252 -17.224 1.00 96.19 78 GLN A C 1
ATOM 625 O O . GLN A 1 78 ? 6.089 -9.600 -17.686 1.00 96.19 78 GLN A O 1
ATOM 630 N N . ALA A 1 79 ? 4.418 -8.103 -17.563 1.00 96.56 79 ALA A N 1
ATOM 631 C CA . ALA A 1 79 ? 5.016 -7.149 -18.491 1.00 96.56 79 ALA A CA 1
ATOM 632 C C . ALA A 1 79 ? 6.362 -6.619 -17.974 1.00 96.56 79 ALA A C 1
ATOM 634 O O . ALA A 1 79 ? 7.357 -6.734 -18.684 1.00 96.56 79 ALA A O 1
ATOM 635 N N . VAL A 1 80 ? 6.418 -6.148 -16.723 1.00 96.12 80 VAL A N 1
ATOM 636 C CA . VAL A 1 80 ? 7.655 -5.651 -16.090 1.00 96.12 80 VAL A CA 1
ATOM 637 C C 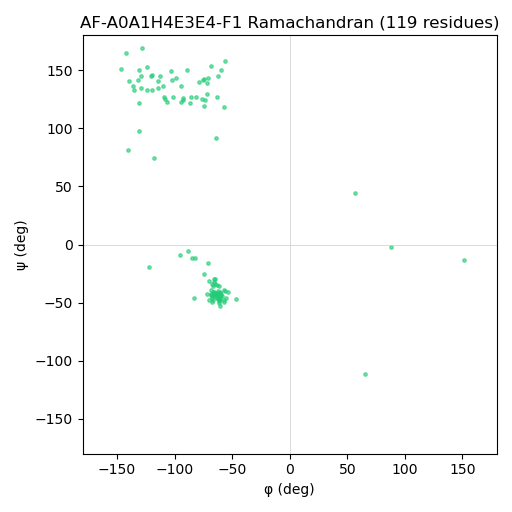. VAL A 1 80 ? 8.746 -6.726 -16.095 1.00 96.12 80 VAL A C 1
ATOM 639 O O . VAL A 1 80 ? 9.873 -6.479 -16.522 1.00 96.12 80 VAL A O 1
ATOM 642 N N . GLN A 1 81 ? 8.406 -7.956 -15.694 1.00 95.56 81 GLN A N 1
ATOM 643 C CA . GLN A 1 81 ? 9.359 -9.071 -15.693 1.00 95.56 81 GLN A CA 1
ATOM 644 C C . GLN A 1 81 ? 9.858 -9.404 -17.102 1.00 95.56 81 GLN A C 1
ATOM 646 O O . GLN A 1 81 ? 11.053 -9.613 -17.296 1.00 95.56 81 GLN A O 1
ATOM 651 N N . ASN A 1 82 ? 8.960 -9.450 -18.086 1.00 97.12 82 ASN A N 1
ATOM 652 C CA . ASN A 1 82 ? 9.318 -9.772 -19.464 1.00 97.12 82 ASN A CA 1
ATOM 653 C C . ASN A 1 82 ? 10.170 -8.672 -20.108 1.00 97.12 82 ASN A C 1
ATOM 655 O O . ASN A 1 82 ? 11.119 -8.999 -20.817 1.00 97.12 82 ASN A O 1
ATOM 659 N N . ASN A 1 83 ? 9.874 -7.397 -19.842 1.00 95.88 83 ASN A N 1
ATOM 660 C CA . ASN A 1 83 ? 10.658 -6.263 -20.334 1.00 95.88 83 ASN A CA 1
ATOM 661 C C . ASN A 1 83 ? 12.093 -6.322 -19.798 1.00 95.88 83 ASN A C 1
ATOM 663 O O . ASN A 1 83 ? 13.043 -6.274 -20.581 1.00 95.88 83 ASN A O 1
ATOM 667 N N . TYR A 1 84 ? 12.246 -6.535 -18.487 1.00 96.31 84 TYR A N 1
ATOM 668 C CA . TYR A 1 84 ? 13.556 -6.681 -17.853 1.00 96.31 84 TYR A CA 1
ATOM 669 C C . TYR A 1 84 ? 14.330 -7.899 -18.377 1.00 96.31 84 TYR A C 1
ATOM 671 O O . TYR A 1 84 ? 15.525 -7.815 -18.642 1.00 96.31 84 TYR A O 1
ATOM 679 N N . LEU A 1 85 ? 13.661 -9.040 -18.577 1.00 96.75 85 LEU A N 1
ATOM 680 C CA . LEU A 1 85 ? 14.299 -10.239 -19.133 1.00 96.75 85 LEU A CA 1
ATOM 681 C C . LEU A 1 85 ? 14.712 -10.069 -20.599 1.00 96.75 85 LEU A C 1
ATOM 683 O O . LEU A 1 85 ? 15.712 -10.653 -21.016 1.00 96.75 85 LEU A O 1
ATOM 687 N N . ALA A 1 86 ? 13.946 -9.307 -21.382 1.00 97.25 86 ALA A N 1
ATOM 688 C CA . ALA A 1 86 ? 14.252 -9.049 -22.782 1.00 97.25 86 ALA A CA 1
ATOM 689 C C . ALA A 1 86 ? 15.456 -8.111 -22.934 1.00 97.25 86 ALA A C 1
ATOM 691 O O . ALA A 1 86 ? 16.318 -8.380 -23.769 1.00 97.25 86 ALA A O 1
ATOM 692 N N . ASN A 1 87 ? 15.528 -7.048 -22.125 1.00 94.50 87 ASN A N 1
ATOM 693 C CA . ASN A 1 87 ? 16.597 -6.048 -22.170 1.00 94.50 87 ASN A CA 1
ATOM 694 C C . ASN A 1 87 ? 17.006 -5.608 -20.747 1.00 94.50 87 ASN A C 1
ATOM 696 O O . ASN A 1 87 ? 16.586 -4.550 -20.291 1.00 94.50 87 ASN A O 1
ATOM 700 N N . PRO A 1 88 ? 17.849 -6.374 -20.034 1.00 92.06 88 PRO A N 1
ATOM 701 C CA . PRO A 1 88 ? 18.200 -6.076 -18.637 1.00 92.06 88 PRO A CA 1
ATOM 702 C C . PRO A 1 88 ? 19.110 -4.849 -18.451 1.00 92.06 88 PRO A C 1
ATOM 704 O O . PRO A 1 88 ? 19.236 -4.349 -17.335 1.00 92.06 88 PRO A O 1
ATOM 707 N N . GLU A 1 89 ? 19.754 -4.386 -19.526 1.00 94.69 89 GLU A N 1
ATOM 708 C CA . GLU A 1 89 ? 20.594 -3.176 -19.555 1.00 94.69 89 GLU A CA 1
ATOM 709 C C . GLU A 1 89 ? 19.780 -1.908 -19.875 1.00 94.69 89 GLU A C 1
ATOM 711 O O . GLU A 1 89 ? 20.329 -0.809 -19.888 1.00 94.69 89 GLU A O 1
ATOM 716 N N . ASP A 1 90 ? 18.488 -2.053 -20.185 1.00 96.88 90 ASP A N 1
ATOM 717 C CA . ASP A 1 90 ? 17.593 -0.918 -20.373 1.00 96.88 90 ASP A CA 1
ATOM 718 C C . ASP A 1 90 ? 17.255 -0.306 -19.006 1.00 96.88 90 ASP A C 1
ATOM 720 O O . ASP A 1 90 ? 16.725 -0.978 -18.117 1.00 96.88 90 ASP A O 1
ATOM 724 N N . GLU A 1 91 ? 17.607 0.966 -18.822 1.00 96.75 91 GLU A N 1
ATOM 725 C CA . GLU A 1 91 ? 17.475 1.640 -17.526 1.00 96.75 91 GLU A CA 1
ATOM 726 C C . GLU A 1 91 ? 16.009 1.796 -17.100 1.00 96.75 91 GLU A C 1
ATOM 728 O O . GLU A 1 91 ? 15.718 1.692 -15.908 1.00 96.75 91 GLU A O 1
ATOM 733 N N . ASP A 1 92 ? 15.081 1.963 -18.049 1.00 95.62 92 ASP A N 1
ATOM 734 C CA . ASP A 1 92 ? 13.649 2.059 -17.751 1.00 95.62 92 ASP A CA 1
ATOM 735 C C . ASP A 1 92 ? 13.109 0.697 -17.281 1.00 95.62 92 ASP A C 1
ATOM 737 O O . ASP A 1 92 ? 12.486 0.607 -16.220 1.00 95.62 92 ASP A O 1
ATOM 741 N N . ALA A 1 93 ? 13.419 -0.391 -17.994 1.00 95.12 93 ALA A N 1
ATOM 742 C CA . ALA A 1 93 ? 13.025 -1.745 -17.592 1.00 95.12 93 ALA A CA 1
ATOM 743 C C . ALA A 1 93 ? 13.620 -2.153 -16.233 1.00 95.12 93 ALA A C 1
ATOM 745 O O . ALA A 1 93 ? 12.977 -2.851 -15.441 1.00 95.12 93 ALA A O 1
ATOM 746 N N . LYS A 1 94 ? 14.850 -1.720 -15.945 1.00 96.75 94 LYS A N 1
ATOM 747 C CA . LYS A 1 94 ? 15.499 -1.934 -14.650 1.00 96.75 94 LYS A CA 1
ATOM 748 C C . LYS A 1 94 ? 14.817 -1.142 -13.538 1.00 96.75 94 LYS A C 1
ATOM 750 O O . LYS A 1 94 ? 14.526 -1.725 -12.495 1.00 96.75 94 LYS A O 1
ATOM 755 N N . ALA A 1 95 ? 14.519 0.136 -13.766 1.00 96.94 95 ALA A N 1
ATOM 756 C CA . ALA A 1 95 ? 13.818 0.975 -12.800 1.00 96.94 95 ALA A CA 1
ATOM 757 C C . ALA A 1 95 ? 12.423 0.416 -12.471 1.00 96.94 95 ALA A C 1
ATOM 759 O O . ALA A 1 95 ? 12.090 0.263 -11.296 1.00 96.94 95 ALA A O 1
ATOM 760 N N . GLU A 1 96 ? 11.642 0.010 -13.479 1.00 96.25 96 GLU A N 1
ATOM 761 C CA . GLU A 1 96 ? 10.325 -0.611 -13.268 1.00 96.25 96 GLU A CA 1
ATOM 762 C C . GLU A 1 96 ? 10.418 -1.916 -12.458 1.00 96.25 96 GLU A C 1
ATOM 764 O O . GLU A 1 96 ? 9.593 -2.182 -11.576 1.00 96.25 96 GLU A O 1
ATOM 769 N N . MET A 1 97 ? 11.434 -2.740 -12.732 1.00 96.56 97 MET A N 1
ATOM 770 C CA . MET A 1 97 ? 11.670 -3.981 -11.995 1.00 96.56 97 MET A CA 1
ATOM 771 C C . MET A 1 97 ? 12.073 -3.708 -10.541 1.00 96.56 97 MET A C 1
ATOM 773 O O . MET A 1 97 ? 11.547 -4.362 -9.632 1.00 96.56 97 MET A O 1
ATOM 777 N N . ASP A 1 98 ? 12.961 -2.742 -10.307 1.00 97.19 98 ASP A N 1
ATOM 778 C CA . ASP A 1 98 ? 13.394 -2.331 -8.970 1.00 97.19 98 ASP A CA 1
ATOM 779 C C . ASP A 1 98 ? 12.217 -1.774 -8.155 1.00 97.19 98 ASP A C 1
ATOM 781 O O . ASP A 1 98 ? 12.018 -2.187 -7.007 1.00 97.19 98 ASP A O 1
ATOM 785 N N . ASP A 1 99 ? 11.366 -0.941 -8.759 1.00 96.56 99 ASP A N 1
ATOM 786 C CA . ASP A 1 99 ? 10.155 -0.404 -8.130 1.00 96.56 99 ASP A CA 1
ATOM 787 C C . ASP A 1 99 ? 9.155 -1.512 -7.765 1.00 96.56 99 ASP A C 1
ATOM 789 O O . ASP A 1 99 ? 8.591 -1.525 -6.659 1.00 96.56 99 ASP A O 1
ATOM 793 N N . MET A 1 100 ? 8.956 -2.495 -8.648 1.00 95.94 100 MET A N 1
ATOM 794 C CA . MET A 1 100 ? 8.100 -3.650 -8.367 1.00 95.94 100 MET A CA 1
ATOM 795 C C . MET A 1 100 ? 8.669 -4.507 -7.226 1.00 95.94 100 MET A C 1
ATOM 797 O O . MET A 1 100 ? 7.924 -4.946 -6.338 1.00 95.94 100 MET A O 1
ATOM 801 N N . GLN A 1 101 ? 9.984 -4.747 -7.200 1.00 96.19 101 GLN A N 1
ATOM 802 C CA . GLN A 1 101 ? 10.613 -5.493 -6.107 1.00 96.19 101 GLN A CA 1
ATOM 803 C C . GLN A 1 101 ? 10.553 -4.721 -4.787 1.00 96.19 101 GLN A C 1
ATOM 805 O O . GLN A 1 101 ? 10.236 -5.322 -3.755 1.00 96.19 101 GLN A O 1
ATOM 810 N N . ALA A 1 102 ? 10.776 -3.407 -4.801 1.00 96.81 102 ALA A N 1
ATOM 811 C CA . ALA A 1 102 ? 10.646 -2.550 -3.627 1.00 96.81 102 ALA A CA 1
ATOM 812 C C . ALA A 1 102 ? 9.215 -2.587 -3.068 1.00 96.81 102 ALA A C 1
ATOM 814 O O . ALA A 1 102 ? 9.023 -2.771 -1.859 1.00 96.81 102 ALA A O 1
ATOM 815 N N . TRP A 1 103 ? 8.201 -2.530 -3.938 1.00 96.06 103 TRP A N 1
ATOM 816 C CA . TRP A 1 103 ? 6.803 -2.698 -3.537 1.00 96.06 103 TRP A CA 1
ATOM 817 C C . TRP A 1 103 ? 6.547 -4.061 -2.890 1.00 96.06 103 TRP A C 1
ATOM 819 O O . TRP A 1 103 ? 5.902 -4.153 -1.843 1.00 96.06 103 TRP A O 1
ATOM 829 N N . ARG A 1 104 ? 7.116 -5.132 -3.451 1.00 96.06 104 ARG A N 1
ATOM 830 C CA . ARG A 1 104 ? 7.015 -6.481 -2.880 1.00 96.06 104 ARG A CA 1
ATOM 831 C C . ARG A 1 104 ? 7.705 -6.604 -1.519 1.00 96.06 104 ARG A C 1
ATOM 833 O O . ARG A 1 104 ? 7.231 -7.366 -0.674 1.00 96.06 104 ARG A O 1
ATOM 840 N N . VAL A 1 105 ? 8.807 -5.893 -1.277 1.00 97.44 105 VAL A N 1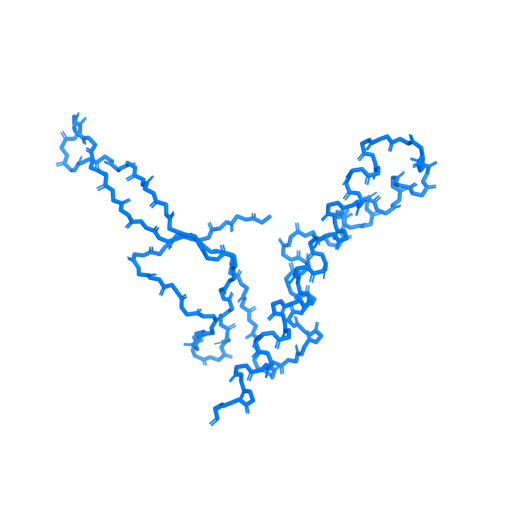
ATOM 841 C CA . VAL A 1 105 ? 9.430 -5.818 0.057 1.00 97.44 105 VAL A CA 1
ATOM 842 C C . VAL A 1 105 ? 8.510 -5.082 1.029 1.00 97.44 105 VAL A C 1
ATOM 844 O O . VAL A 1 105 ? 8.229 -5.623 2.099 1.00 97.44 105 VAL A O 1
ATOM 847 N N . LYS A 1 106 ? 7.964 -3.921 0.641 1.00 96.31 106 LYS A N 1
ATOM 848 C CA . LYS A 1 106 ? 6.994 -3.171 1.459 1.00 96.31 106 LYS A CA 1
ATOM 849 C C . LYS A 1 106 ? 5.785 -4.039 1.831 1.00 96.31 106 LYS A C 1
ATOM 851 O O . LYS A 1 106 ? 5.428 -4.115 3.001 1.00 96.31 106 LYS A O 1
ATOM 856 N N . ALA A 1 107 ? 5.222 -4.776 0.872 1.00 96.88 107 ALA A N 1
ATOM 857 C CA . ALA A 1 107 ? 4.107 -5.697 1.103 1.00 96.88 107 ALA A CA 1
ATOM 858 C C . ALA A 1 107 ? 4.409 -6.759 2.176 1.00 96.88 107 ALA A C 1
ATOM 860 O O . ALA A 1 107 ? 3.550 -7.078 2.997 1.00 96.88 107 ALA A O 1
ATOM 861 N N . LYS A 1 108 ? 5.633 -7.304 2.189 1.00 97.69 108 LYS A N 1
ATOM 862 C CA . LYS A 1 108 ? 6.071 -8.282 3.198 1.00 97.69 108 LYS A CA 1
ATOM 863 C C . LYS A 1 108 ? 6.187 -7.660 4.584 1.00 97.69 108 LYS A C 1
ATOM 865 O O . LYS A 1 108 ? 5.702 -8.271 5.527 1.00 97.69 108 LYS A O 1
ATOM 870 N N . LEU A 1 109 ? 6.774 -6.467 4.685 1.00 97.56 109 LEU A N 1
ATOM 871 C CA . LEU A 1 109 ? 6.905 -5.748 5.956 1.00 97.56 109 LEU A CA 1
ATOM 872 C C . LEU A 1 109 ? 5.531 -5.448 6.562 1.00 97.56 109 LEU A C 1
ATOM 874 O O . LEU A 1 109 ? 5.285 -5.798 7.711 1.00 97.56 109 LEU A O 1
ATOM 878 N N . VAL A 1 110 ? 4.601 -4.923 5.760 1.00 96.62 110 VAL A N 1
ATOM 879 C CA . VAL A 1 110 ? 3.222 -4.671 6.207 1.00 96.62 110 VAL A CA 1
ATOM 880 C C . VAL A 1 110 ? 2.538 -5.967 6.644 1.00 96.62 110 VAL A C 1
ATOM 882 O O . VAL A 1 110 ? 1.860 -5.997 7.667 1.00 96.62 110 VAL A O 1
ATOM 885 N N . ALA A 1 111 ? 2.722 -7.065 5.907 1.00 96.62 111 ALA A N 1
ATOM 886 C CA . ALA A 1 111 ? 2.167 -8.352 6.311 1.00 96.62 111 ALA A CA 1
ATOM 887 C C . ALA A 1 111 ? 2.741 -8.840 7.651 1.00 96.62 111 ALA A C 1
ATOM 889 O O . ALA A 1 111 ? 1.990 -9.370 8.465 1.00 96.62 111 ALA A O 1
ATOM 890 N N . ASP A 1 112 ? 4.039 -8.653 7.894 1.00 96.81 112 ASP A N 1
ATOM 891 C CA . ASP A 1 112 ? 4.688 -9.008 9.160 1.00 96.81 112 ASP A CA 1
ATOM 892 C C . ASP A 1 112 ? 4.166 -8.155 10.330 1.00 96.81 112 ASP A C 1
ATOM 894 O O . ASP A 1 112 ? 3.866 -8.694 11.400 1.00 96.81 112 ASP A O 1
ATOM 898 N N . GLU A 1 113 ? 3.966 -6.853 10.114 1.00 95.44 113 GLU A N 1
ATOM 899 C CA . GLU A 1 113 ? 3.354 -5.945 11.093 1.00 95.44 113 GLU A CA 1
ATOM 900 C C . GLU A 1 113 ? 1.916 -6.358 11.428 1.00 95.44 113 GLU A C 1
ATOM 902 O O . GLU A 1 113 ? 1.563 -6.477 12.601 1.00 95.44 113 GLU A O 1
ATOM 907 N N . VAL A 1 114 ? 1.098 -6.654 10.412 1.00 94.12 114 VAL A N 1
ATOM 908 C CA . VAL A 1 114 ? -0.292 -7.100 10.596 1.00 94.12 114 VAL A CA 1
ATOM 909 C C . VAL A 1 114 ? -0.345 -8.421 11.358 1.00 94.12 114 VAL A C 1
ATOM 911 O O . VAL A 1 114 ? -1.103 -8.543 12.316 1.00 94.12 114 VAL A O 1
ATOM 914 N N . MET A 1 115 ? 0.470 -9.408 10.978 1.00 94.19 115 MET A N 1
ATOM 915 C CA . MET A 1 115 ? 0.504 -10.694 11.683 1.00 94.19 115 MET A CA 1
ATOM 916 C C . MET A 1 115 ? 0.959 -10.541 13.139 1.00 94.19 115 MET A C 1
ATOM 918 O O . MET A 1 115 ? 0.455 -11.255 14.006 1.00 94.19 115 M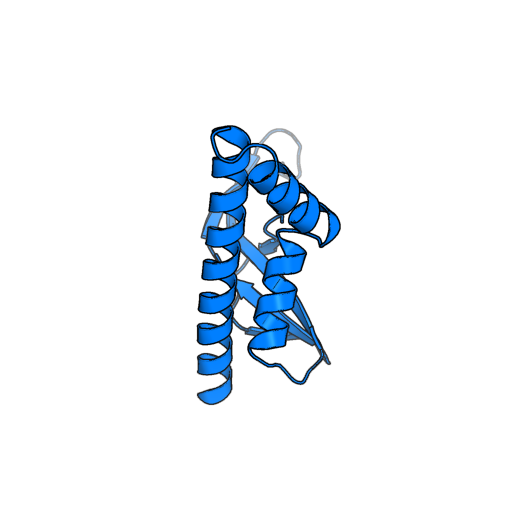ET A O 1
ATOM 922 N N . SER A 1 116 ? 1.876 -9.611 13.415 1.00 94.00 116 SER A N 1
ATOM 923 C CA . SER A 1 116 ? 2.315 -9.303 14.780 1.00 94.00 116 SER A CA 1
ATOM 924 C C . SER A 1 116 ? 1.201 -8.648 15.595 1.00 94.00 116 SER A C 1
ATOM 926 O O . SER A 1 116 ? 0.983 -9.043 16.735 1.00 94.00 116 SER A O 1
ATOM 928 N N . ALA A 1 117 ? 0.460 -7.705 15.005 1.00 89.50 117 ALA A N 1
ATOM 929 C CA . ALA A 1 117 ? -0.663 -7.041 15.663 1.00 89.50 117 ALA A CA 1
ATOM 930 C C . ALA A 1 117 ? -1.796 -8.024 16.002 1.00 89.50 117 ALA A C 1
ATOM 932 O O . ALA A 1 117 ? -2.240 -8.053 17.142 1.00 89.50 117 ALA A O 1
ATOM 933 N N . VAL A 1 118 ? -2.184 -8.891 15.060 1.00 85.38 118 VAL A N 1
ATOM 934 C CA . VAL A 1 118 ? -3.229 -9.913 15.285 1.00 85.38 118 VAL A CA 1
ATOM 935 C C . VAL A 1 118 ? -2.808 -10.953 16.329 1.00 85.38 118 VAL A C 1
ATOM 937 O O . VAL A 1 118 ? -3.653 -11.526 17.002 1.00 85.38 118 VAL A O 1
ATOM 940 N N . SER A 1 119 ? -1.507 -11.230 16.462 1.00 77.25 119 SER A N 1
ATOM 941 C CA . SER A 1 119 ? -0.999 -12.194 17.453 1.00 77.25 119 SER A CA 1
ATOM 942 C C . SER A 1 119 ? -0.833 -11.598 18.856 1.00 77.25 119 SER A C 1
ATOM 944 O O . SER A 1 119 ? -0.547 -12.343 19.792 1.00 77.25 119 SER A O 1
ATOM 946 N N . ALA A 1 120 ? -0.923 -10.272 18.991 1.00 69.81 120 ALA A N 1
ATOM 947 C CA . ALA A 1 120 ? -0.783 -9.553 20.256 1.00 69.81 120 ALA A CA 1
ATOM 948 C C . ALA A 1 120 ? -2.133 -9.252 20.937 1.00 69.81 120 ALA A C 1
ATOM 950 O O . ALA A 1 120 ? -2.131 -8.795 22.082 1.00 69.81 120 ALA A O 1
ATOM 951 N N . GLU A 1 121 ? -3.247 -9.490 20.239 1.00 55.62 121 GLU A N 1
ATOM 952 C CA . GLU A 1 121 ? -4.621 -9.465 20.769 1.00 55.62 121 GLU A CA 1
ATOM 953 C C . GLU A 1 121 ? -4.987 -10.786 21.465 1.00 55.62 121 GLU A C 1
ATOM 955 O O . GLU A 1 121 ? -5.671 -10.715 22.513 1.00 55.62 121 GLU A O 1
#

Solvent-accessible surface area (backbone atoms only — not comparable to full-atom values): 6812 Å² total; per-residue (Å²): 103,76,65,47,81,33,86,55,84,78,56,56,67,44,82,58,87,72,29,40,36,39,40,43,83,72,41,84,44,80,43,76,40,78,36,98,83,80,83,52,72,43,79,42,75,32,25,34,21,38,75,51,76,43,61,70,81,85,43,57,68,60,45,25,51,52,47,34,42,58,59,42,42,72,69,56,48,51,47,39,53,50,45,24,72,73,39,64,86,37,66,67,33,40,50,53,41,50,52,53,51,52,48,48,51,52,22,46,52,54,20,52,51,51,54,51,53,68,72,72,110

pLDDT: mean 91.72, std 8.05, range [55.62, 97.69]

Mean predicted aligned error: 5.27 Å

Nearest PDB structures (foldseek):
  7mlv-assembly1_C  TM=2.398E-01  e=2.333E+00  Sus scrofa

Sequence (121 aa):
MRKSEFDLQPSLIAHEGTQVRINFDVEEVEKEYPSMGGEETIKRKIWEAYVVRLDAPLTRSRIVDAIVTAGYPNDVMQAVQNNYLANPEDEDAKAEMDDMQAWRVKAKLVADEVMSAVSAE